Protein AF-A0A8B6HIN3-F1 (afdb_monomer_lite)

Radius of gyration: 20.58 Å; chains: 1; bounding box: 47×38×58 Å

Secondary structure (DSSP, 8-state):
----EEEEEEEEPPHHHHHT-----S----S------SS-EEEEPPGGGS-HHHHHHHHHHHS-SS----EEEE---SPP-S----HHHHHHHHHTTPPP------EEEEEE-TTHHHHHHH-

Foldseek 3Di:
DQDWDFDDDWDKDDPVVVVPDDLEPDDADDPDADDDQAQWDFDFDFLVNDDPVVQVVCCVPPVDNGDDRGTDGDRDNDDDDPRDDDSVSVSVCVSSPDDDPDDDIDIDTDIDSVCNVVVVVVD

Organism: Mytilus galloprovincialis (NCBI:txid29158)

Sequence (123 aa):
MSQCLPYGHFNWLTEEEKIKLDITKVKADSSDGYISPLAPERKHIQVEHVSPYSKELLHNLTGKQCLTKIEKLFPNLYDKEKYIVHYRNLQLYVELGMKIKKIHRVIKFKQSPWLKKHIDFNT

pLDDT: mean 77.03, std 15.26, range [33.56, 92.19]

Structure (mmCIF, N/CA/C/O backbone):
data_AF-A0A8B6HIN3-F1
#
_entry.id   AF-A0A8B6HIN3-F1
#
loop_
_atom_site.group_PDB
_atom_site.id
_atom_site.type_symbol
_atom_site.label_atom_id
_atom_site.label_alt_id
_atom_site.label_comp_id
_atom_sit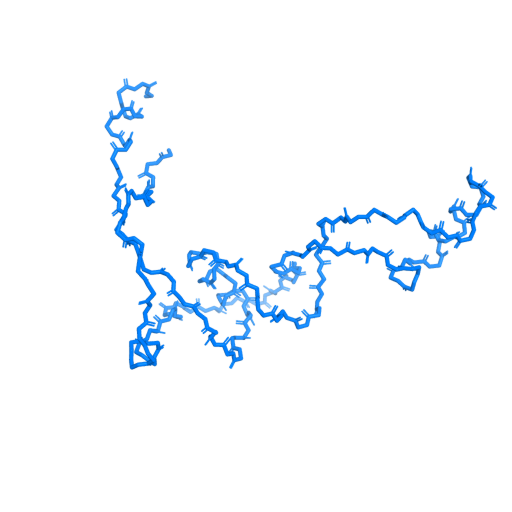e.label_asym_id
_atom_site.label_entity_id
_atom_site.label_seq_id
_atom_site.pdbx_PDB_ins_code
_atom_site.Cartn_x
_atom_site.Cartn_y
_atom_site.Cartn_z
_atom_site.occupancy
_atom_site.B_iso_or_equiv
_atom_site.auth_seq_id
_atom_site.auth_comp_id
_atom_site.auth_asym_id
_atom_site.auth_atom_id
_atom_site.pdbx_PDB_model_num
ATOM 1 N N . MET A 1 1 ? 21.654 -7.927 -2.084 1.00 52.84 1 MET A N 1
ATOM 2 C CA . MET A 1 1 ? 20.683 -6.826 -2.297 1.00 52.84 1 MET A CA 1
ATOM 3 C C . MET A 1 1 ? 20.876 -6.219 -3.689 1.00 52.84 1 MET A C 1
ATOM 5 O O . MET A 1 1 ? 21.335 -5.100 -3.817 1.00 52.84 1 MET A O 1
ATOM 9 N N . SER A 1 2 ? 20.530 -6.941 -4.754 1.00 59.38 2 SER A N 1
ATOM 10 C CA . SER A 1 2 ? 20.944 -6.594 -6.132 1.00 59.38 2 SER A CA 1
ATOM 11 C C . SER A 1 2 ? 19.759 -6.193 -7.023 1.00 59.38 2 SER A C 1
ATOM 13 O O . SER A 1 2 ? 19.775 -6.399 -8.235 1.00 59.38 2 SER A O 1
ATOM 15 N N . GLN A 1 3 ? 18.681 -5.699 -6.410 1.00 64.06 3 GLN A N 1
ATOM 16 C CA . GLN A 1 3 ? 17.413 -5.457 -7.096 1.00 64.06 3 GLN A CA 1
ATOM 17 C C . GLN A 1 3 ? 17.437 -4.163 -7.924 1.00 64.06 3 GLN A C 1
ATOM 19 O O . GLN A 1 3 ? 18.132 -3.207 -7.586 1.00 64.06 3 GLN A O 1
ATOM 24 N N . CYS A 1 4 ? 16.639 -4.115 -8.998 1.00 59.88 4 CYS A N 1
ATOM 25 C CA . CYS A 1 4 ? 16.496 -2.913 -9.821 1.00 59.88 4 CYS A CA 1
ATOM 26 C C . CYS A 1 4 ? 15.833 -1.784 -9.028 1.00 59.88 4 CYS A C 1
ATOM 28 O O . CYS A 1 4 ? 14.752 -1.997 -8.467 1.00 59.88 4 CYS A O 1
ATOM 30 N N . LEU A 1 5 ? 16.451 -0.602 -9.055 1.00 63.78 5 LEU A N 1
ATOM 31 C CA . LEU A 1 5 ? 15.957 0.619 -8.423 1.00 63.78 5 LEU A CA 1
ATOM 32 C C . LEU A 1 5 ? 15.532 1.639 -9.491 1.00 63.78 5 LEU A C 1
ATOM 34 O O . LEU A 1 5 ? 16.161 1.694 -10.555 1.00 63.78 5 LEU A O 1
ATOM 38 N N . PRO A 1 6 ? 14.482 2.441 -9.237 1.00 58.81 6 PRO A N 1
ATOM 39 C CA . PRO A 1 6 ? 14.102 3.544 -10.114 1.00 58.81 6 PRO A CA 1
ATOM 40 C C . PRO A 1 6 ? 15.224 4.585 -10.179 1.00 58.81 6 PRO A C 1
ATOM 42 O O . PRO A 1 6 ? 15.798 4.929 -9.149 1.00 58.81 6 PRO A O 1
ATOM 45 N N . TYR A 1 7 ? 15.523 5.102 -11.372 1.00 62.25 7 TYR A N 1
ATOM 46 C CA . TYR A 1 7 ? 16.568 6.125 -11.545 1.00 62.25 7 TYR A CA 1
ATOM 47 C C . TYR A 1 7 ? 16.122 7.355 -12.354 1.00 62.25 7 TYR A C 1
ATOM 49 O O . TYR A 1 7 ? 16.874 8.319 -12.449 1.00 62.25 7 TYR A O 1
ATOM 57 N N . GLY A 1 8 ? 14.909 7.364 -12.924 1.00 67.50 8 GLY A N 1
ATOM 58 C CA . GLY A 1 8 ? 14.377 8.543 -13.617 1.00 67.50 8 GLY A CA 1
ATOM 59 C C . GLY A 1 8 ? 13.231 8.267 -14.594 1.00 67.50 8 GLY A C 1
ATOM 60 O O . GLY A 1 8 ? 12.736 7.141 -14.708 1.00 67.50 8 GLY A O 1
ATOM 61 N N . HIS A 1 9 ? 12.849 9.320 -15.329 1.00 63.09 9 HIS A N 1
ATOM 62 C CA . HIS A 1 9 ? 11.758 9.349 -16.318 1.00 63.09 9 HIS A CA 1
ATOM 63 C C . HIS A 1 9 ? 10.367 9.048 -15.737 1.00 63.09 9 HIS A C 1
ATOM 65 O O . HIS A 1 9 ? 9.650 8.190 -16.251 1.00 63.09 9 HIS A O 1
ATOM 71 N N . PHE A 1 10 ? 10.002 9.749 -14.661 1.00 61.31 10 PHE A N 1
ATOM 72 C CA . PHE A 1 10 ? 8.693 9.638 -14.017 1.00 61.31 10 PHE A CA 1
ATOM 73 C C . PHE A 1 10 ? 7.615 10.350 -14.842 1.00 61.31 10 PHE A C 1
ATOM 75 O O . PHE A 1 10 ? 7.583 11.576 -14.867 1.00 61.31 10 PHE A O 1
ATOM 82 N N . ASN A 1 11 ? 6.725 9.591 -15.486 1.00 60.78 11 ASN A N 1
ATOM 83 C CA . ASN A 1 11 ? 5.607 10.132 -16.268 1.00 60.78 11 ASN A CA 1
ATOM 84 C C . ASN A 1 11 ? 4.278 9.497 -15.842 1.00 60.78 11 ASN A C 1
ATOM 86 O O . ASN A 1 11 ? 4.233 8.312 -15.499 1.00 60.78 11 ASN A O 1
ATOM 90 N N . TRP A 1 12 ? 3.194 10.273 -15.889 1.00 61.59 12 TRP A N 1
ATOM 91 C CA . TRP A 1 12 ? 1.838 9.752 -15.700 1.00 61.59 12 TRP A CA 1
AT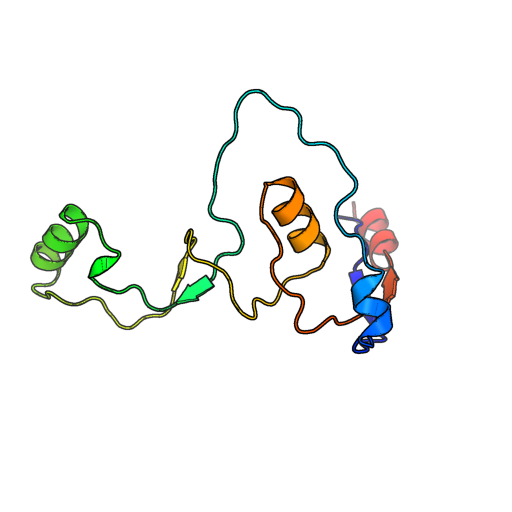OM 92 C C . TRP A 1 12 ? 1.400 8.942 -16.928 1.00 61.59 12 TRP A C 1
ATOM 94 O O . TRP A 1 12 ? 1.608 9.391 -18.053 1.00 61.59 12 TRP A O 1
ATOM 104 N N . LEU A 1 13 ? 0.796 7.767 -16.719 1.00 63.78 13 LEU A N 1
ATOM 105 C CA . LEU A 1 13 ? 0.184 6.983 -17.806 1.00 63.78 13 LEU A CA 1
ATOM 106 C C . LEU A 1 13 ? -1.134 7.609 -18.281 1.00 63.78 13 LEU A C 1
ATOM 108 O O . LEU A 1 13 ? -1.898 8.138 -17.465 1.00 63.78 13 LEU A O 1
ATOM 112 N N . THR A 1 14 ? -1.425 7.481 -19.577 1.00 79.25 14 THR A N 1
ATOM 113 C CA . THR A 1 14 ? -2.715 7.879 -20.168 1.00 79.25 14 THR A CA 1
ATOM 114 C C . THR A 1 14 ? -3.812 6.851 -19.861 1.00 79.25 14 THR A C 1
ATOM 116 O O . THR A 1 14 ? -3.529 5.716 -19.470 1.00 79.25 14 THR A O 1
ATOM 119 N N . GLU A 1 15 ? -5.089 7.225 -20.007 1.00 69.50 15 GLU A N 1
ATOM 120 C CA . GLU A 1 15 ? -6.218 6.330 -19.682 1.00 69.50 15 GLU A CA 1
ATOM 121 C C . GLU A 1 15 ? -6.225 5.037 -20.521 1.00 69.50 15 GLU A C 1
ATOM 123 O O . GLU A 1 15 ? -6.582 3.976 -20.012 1.00 69.50 15 GLU A O 1
ATOM 128 N N . GLU A 1 16 ? -5.756 5.090 -21.770 1.00 69.38 16 GLU A N 1
ATOM 129 C CA . GLU A 1 16 ? -5.660 3.928 -22.668 1.00 69.38 16 GLU A CA 1
ATOM 130 C C . GLU A 1 16 ? -4.589 2.920 -22.220 1.00 69.38 16 GLU A C 1
ATOM 132 O O . GLU A 1 16 ? -4.753 1.706 -22.364 1.00 69.38 16 GLU A O 1
ATOM 137 N N . GLU A 1 17 ? -3.496 3.409 -21.627 1.00 61.28 17 GLU A N 1
ATOM 138 C CA . GLU A 1 17 ? -2.410 2.579 -21.100 1.00 61.28 17 GLU A CA 1
ATOM 139 C C . GLU A 1 17 ? -2.781 1.922 -19.763 1.00 61.28 17 GLU A C 1
ATOM 141 O O . GLU A 1 17 ? -2.304 0.825 -19.465 1.00 61.28 17 GLU A O 1
ATOM 146 N N . LYS A 1 18 ? -3.670 2.542 -18.972 1.00 57.50 18 LYS A N 1
ATOM 147 C CA . LYS A 1 18 ? -4.165 1.975 -17.703 1.00 57.50 18 LYS A CA 1
ATOM 148 C C . LYS A 1 18 ? -4.965 0.688 -17.905 1.00 57.50 18 LYS A C 1
ATOM 150 O O . LYS A 1 18 ? -4.882 -0.204 -17.067 1.00 57.50 18 LYS A O 1
ATOM 155 N N . ILE A 1 19 ? -5.717 0.585 -19.003 1.00 60.12 19 ILE A N 1
ATOM 156 C CA . ILE A 1 19 ? -6.597 -0.561 -19.296 1.00 60.12 19 ILE A CA 1
ATOM 157 C C . ILE A 1 19 ? -5.790 -1.811 -19.689 1.00 60.12 19 ILE A C 1
ATOM 159 O O . ILE A 1 19 ? -6.227 -2.931 -19.440 1.00 60.12 19 ILE A O 1
ATOM 163 N N . LYS A 1 20 ? -4.593 -1.642 -20.268 1.00 59.97 20 LYS A N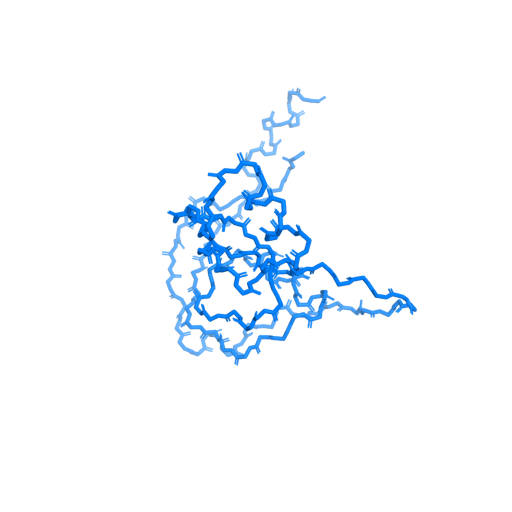 1
ATOM 164 C CA . LYS A 1 20 ? -3.746 -2.748 -20.759 1.00 59.97 20 LYS A CA 1
ATOM 165 C C . LYS A 1 20 ? -2.781 -3.326 -19.712 1.00 59.97 20 LYS A C 1
ATOM 167 O O . LYS A 1 20 ? -2.032 -4.249 -20.030 1.00 59.97 20 LYS A O 1
ATOM 172 N N . LEU A 1 21 ? -2.752 -2.789 -18.491 1.00 55.03 21 LEU A N 1
ATOM 173 C CA . LEU A 1 21 ? -1.792 -3.192 -17.463 1.00 55.03 21 LEU A CA 1
ATOM 174 C C . LEU A 1 21 ? -2.334 -4.364 -16.629 1.00 55.03 21 LEU A C 1
ATOM 176 O O . LEU A 1 21 ? -3.081 -4.167 -15.675 1.00 55.03 21 LEU A O 1
ATOM 180 N N . ASP A 1 22 ? -1.922 -5.583 -16.973 1.00 57.09 22 ASP A N 1
ATOM 181 C CA . ASP A 1 22 ? -2.263 -6.794 -16.221 1.00 57.09 22 ASP A CA 1
ATOM 182 C C . ASP A 1 22 ? -1.161 -7.123 -15.200 1.00 57.09 22 ASP A C 1
ATOM 184 O O . ASP A 1 22 ? -0.047 -7.515 -15.549 1.00 57.09 22 ASP A O 1
ATOM 188 N N . ILE A 1 23 ? -1.458 -6.896 -13.921 1.00 56.53 23 ILE A N 1
ATOM 189 C CA . ILE A 1 23 ? -0.501 -6.967 -12.803 1.00 56.53 23 ILE A CA 1
ATOM 190 C C . ILE A 1 23 ? -0.413 -8.399 -12.221 1.00 56.53 23 ILE A C 1
ATOM 192 O O . ILE A 1 23 ? 0.437 -8.664 -11.377 1.00 56.53 23 ILE A O 1
ATOM 196 N N . THR A 1 24 ? -1.249 -9.344 -12.675 1.00 51.62 24 THR A N 1
ATOM 197 C CA . THR A 1 24 ? -1.756 -10.432 -11.808 1.00 51.62 24 THR A CA 1
ATOM 198 C C . THR A 1 24 ? -1.436 -11.878 -12.218 1.00 51.62 24 THR A C 1
ATOM 200 O O . THR A 1 24 ? -2.078 -12.811 -11.747 1.00 51.62 24 THR A O 1
ATOM 203 N N . LYS A 1 25 ? -0.446 -12.134 -13.077 1.00 52.75 25 LYS A N 1
ATOM 204 C CA . LYS A 1 25 ? -0.244 -13.488 -13.634 1.00 52.75 25 LYS A CA 1
ATOM 205 C C . LYS A 1 25 ? 0.684 -14.408 -12.817 1.00 52.75 25 LYS A C 1
ATOM 207 O O . LYS A 1 25 ? 1.752 -14.730 -13.325 1.00 52.75 25 LYS A O 1
ATOM 212 N N . VAL A 1 26 ? 0.267 -14.891 -11.632 1.00 47.47 26 VAL A N 1
ATOM 213 C CA . VAL A 1 26 ? 0.792 -16.117 -10.954 1.00 47.47 26 VAL A CA 1
ATOM 214 C C . VAL A 1 26 ? -0.304 -16.765 -10.064 1.00 47.47 26 VAL A C 1
ATOM 216 O O . VAL A 1 26 ? -1.139 -16.054 -9.516 1.00 47.47 26 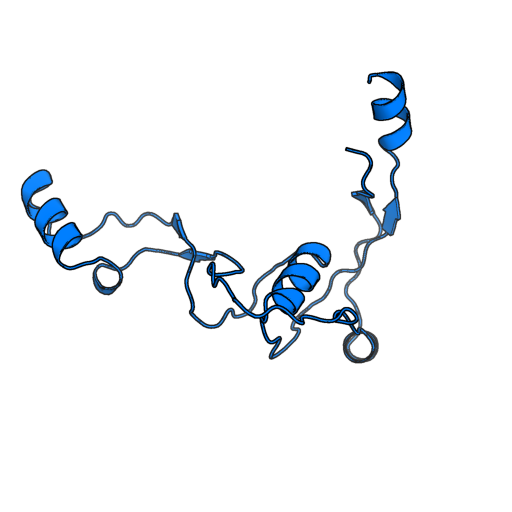VAL A O 1
ATOM 219 N N . LYS A 1 27 ? -0.339 -18.111 -9.959 1.00 50.59 27 LYS A N 1
ATOM 220 C CA . LYS A 1 27 ? -1.376 -18.927 -9.271 1.00 50.59 27 LYS A CA 1
ATOM 221 C C . LYS A 1 27 ? -1.181 -19.075 -7.749 1.00 50.59 27 LYS A C 1
ATOM 223 O O . LYS A 1 27 ? -0.050 -19.098 -7.276 1.00 50.59 27 LYS A O 1
ATOM 228 N N . ALA A 1 28 ? -2.297 -19.261 -7.032 1.00 51.50 28 ALA A N 1
ATOM 229 C CA . ALA A 1 28 ? -2.461 -19.101 -5.582 1.00 51.50 28 ALA A CA 1
ATOM 230 C C . ALA A 1 28 ? -3.086 -20.339 -4.889 1.00 51.50 28 ALA A C 1
ATOM 232 O O . ALA A 1 28 ? -4.069 -20.216 -4.160 1.00 51.50 28 ALA A O 1
ATOM 233 N N . ASP A 1 29 ? -2.546 -21.538 -5.118 1.00 44.56 29 ASP A N 1
ATOM 234 C CA . ASP A 1 29 ? -3.196 -22.782 -4.675 1.00 44.56 29 ASP A CA 1
ATOM 235 C C . ASP A 1 29 ? -2.493 -23.360 -3.420 1.00 44.56 29 ASP A C 1
ATOM 237 O O . ASP A 1 29 ? -1.541 -24.130 -3.527 1.00 44.56 29 ASP A O 1
ATOM 241 N N . SER A 1 30 ? -2.951 -22.966 -2.221 1.00 44.38 30 SER A N 1
ATOM 242 C CA . SER A 1 30 ? -2.536 -23.493 -0.899 1.00 44.38 30 SER A CA 1
ATOM 243 C C . SER A 1 30 ? -3.764 -23.729 -0.008 1.00 44.38 30 SER A C 1
ATOM 245 O O . SER A 1 30 ? -4.727 -22.967 -0.082 1.00 44.38 30 SER A O 1
ATOM 247 N N . SER A 1 31 ? -3.741 -24.775 0.828 1.00 42.12 31 SER A N 1
ATOM 248 C CA . SER A 1 31 ? -4.883 -25.214 1.650 1.00 42.12 31 SER A CA 1
ATOM 249 C C . SER A 1 31 ? -5.189 -24.325 2.857 1.00 42.12 31 SER A C 1
ATOM 251 O O . SER A 1 31 ? -6.326 -24.329 3.313 1.00 42.12 31 SER A O 1
ATOM 253 N N . ASP A 1 32 ? -4.224 -23.538 3.336 1.00 33.56 32 ASP A N 1
ATOM 254 C CA . ASP A 1 32 ? -4.410 -22.614 4.458 1.00 33.56 32 ASP A CA 1
ATOM 255 C C . ASP A 1 32 ? -3.991 -21.189 4.072 1.00 33.56 32 ASP A C 1
ATOM 257 O O . ASP A 1 32 ? -2.942 -20.973 3.454 1.00 33.56 32 ASP A O 1
ATOM 261 N N . GLY A 1 33 ? -4.828 -20.211 4.436 1.00 38.62 33 GLY A N 1
ATOM 262 C CA . GLY A 1 33 ? -4.638 -18.790 4.150 1.00 38.62 33 GLY A CA 1
ATOM 263 C C . GLY A 1 33 ? -4.518 -17.964 5.430 1.00 38.62 33 GLY A C 1
ATOM 264 O O . GLY A 1 33 ? -5.384 -18.019 6.300 1.00 38.62 33 GLY A O 1
ATOM 265 N N . TYR A 1 34 ? -3.464 -17.156 5.530 1.00 39.62 34 TYR A N 1
ATOM 266 C CA . TYR A 1 34 ? -3.254 -16.221 6.636 1.00 39.62 34 TYR A CA 1
ATOM 267 C C . TYR A 1 34 ? -3.536 -14.789 6.169 1.00 39.62 34 TYR A C 1
ATOM 269 O O . TYR A 1 34 ? -2.911 -14.304 5.227 1.00 39.62 34 TYR A O 1
ATOM 277 N N . ILE A 1 35 ? -4.461 -14.092 6.837 1.00 42.28 35 ILE A N 1
ATOM 278 C CA . ILE A 1 35 ? -4.798 -12.693 6.536 1.00 42.28 35 ILE A CA 1
ATOM 279 C C . ILE A 1 35 ? -4.024 -11.785 7.493 1.00 42.28 35 ILE A C 1
ATOM 281 O O . ILE A 1 35 ? -4.397 -11.607 8.650 1.00 42.28 35 ILE A O 1
ATOM 285 N N . SER A 1 36 ? -2.954 -11.176 6.991 1.00 53.50 36 SER A N 1
ATOM 286 C CA . SER A 1 36 ? -2.404 -9.951 7.576 1.00 53.50 36 SER A CA 1
ATOM 287 C C . SER A 1 36 ? -3.016 -8.762 6.830 1.00 53.50 36 SER A C 1
ATOM 289 O O . SER A 1 36 ? -3.106 -8.835 5.601 1.00 53.50 36 SER A O 1
ATOM 291 N N . PRO A 1 37 ? -3.466 -7.676 7.490 1.00 63.12 37 PRO A N 1
ATOM 292 C CA . PRO A 1 37 ? -4.087 -6.572 6.770 1.00 63.12 37 PRO A CA 1
ATOM 293 C C . PRO A 1 37 ? -3.046 -5.883 5.881 1.00 63.12 37 PRO A C 1
ATOM 295 O O . PRO A 1 37 ? -2.158 -5.165 6.346 1.00 63.12 37 PRO A O 1
ATOM 298 N N . LEU A 1 38 ? -3.156 -6.147 4.583 1.00 77.88 38 LEU A N 1
ATOM 299 C CA . LEU A 1 38 ? -2.315 -5.587 3.534 1.00 77.88 38 LEU A CA 1
ATOM 300 C C . LEU A 1 38 ? -2.557 -4.077 3.416 1.00 77.88 38 LEU A C 1
ATOM 302 O O . LEU A 1 38 ? -3.645 -3.588 3.724 1.00 77.88 38 LEU A O 1
ATOM 306 N N . ALA A 1 39 ? -1.554 -3.345 2.924 1.00 85.69 39 ALA A N 1
ATOM 307 C CA . ALA A 1 39 ? -1.613 -1.890 2.758 1.00 85.69 39 ALA A CA 1
ATOM 308 C C . ALA A 1 39 ? -1.971 -1.144 4.071 1.00 85.69 39 ALA A C 1
ATOM 310 O O . ALA A 1 39 ? -3.075 -0.598 4.208 1.00 85.69 39 ALA A O 1
ATOM 311 N N . PRO A 1 40 ? -1.056 -1.104 5.062 1.00 88.44 40 PRO A N 1
ATOM 312 C CA . PRO A 1 40 ? -1.277 -0.343 6.286 1.00 88.44 40 PRO A CA 1
ATOM 313 C C . PRO A 1 40 ? -1.432 1.148 5.972 1.00 88.44 40 PRO A C 1
ATOM 315 O O . PRO A 1 40 ? -0.794 1.684 5.060 1.00 88.44 40 PRO A O 1
ATOM 318 N N . GLU A 1 41 ? -2.283 1.820 6.744 1.00 89.00 41 GLU A N 1
ATOM 319 C CA . GLU A 1 41 ? -2.609 3.231 6.553 1.00 89.00 41 GLU A CA 1
ATOM 320 C C . GLU A 1 41 ? -2.216 4.042 7.779 1.00 89.00 41 GLU A C 1
ATOM 322 O O . GLU A 1 41 ? -2.321 3.587 8.920 1.00 89.00 41 GLU A O 1
ATOM 327 N N . ARG A 1 42 ? -1.781 5.274 7.531 1.00 88.44 42 ARG A N 1
ATOM 328 C CA . ARG A 1 42 ? -1.551 6.256 8.581 1.00 88.44 42 ARG A CA 1
ATOM 329 C C . ARG A 1 42 ? -2.879 6.939 8.897 1.00 88.44 42 ARG A C 1
ATOM 331 O O . ARG A 1 42 ? -3.372 7.715 8.085 1.00 88.44 42 ARG A O 1
ATOM 338 N N . LYS A 1 43 ? -3.470 6.610 10.046 1.00 86.62 43 LYS A N 1
ATOM 339 C CA . LYS A 1 43 ? -4.770 7.134 10.498 1.00 86.62 43 LYS A CA 1
ATOM 340 C C . LYS A 1 43 ? -4.750 7.402 12.005 1.00 86.62 43 LYS A C 1
ATOM 342 O O . LYS A 1 43 ? -3.919 6.866 12.741 1.00 86.62 43 LYS A O 1
ATOM 347 N N . HIS A 1 44 ? -5.684 8.226 12.475 1.00 87.06 44 HIS A N 1
ATOM 348 C CA . HIS A 1 44 ? -5.961 8.352 13.903 1.00 87.06 44 HIS A CA 1
ATOM 349 C C . HIS A 1 44 ? -6.710 7.118 14.405 1.00 87.06 44 HIS A C 1
ATOM 351 O O . HIS A 1 44 ? -7.694 6.682 13.805 1.00 87.06 44 HIS A O 1
ATOM 357 N N . ILE A 1 45 ? -6.249 6.565 15.523 1.00 83.12 45 ILE A N 1
ATOM 358 C CA . ILE A 1 45 ? -6.971 5.501 16.215 1.00 83.12 45 ILE A CA 1
ATOM 359 C C . ILE A 1 45 ? -8.121 6.165 16.965 1.00 83.12 45 ILE A C 1
ATOM 361 O O . ILE A 1 45 ? -7.890 7.007 17.832 1.00 83.12 45 ILE A O 1
ATOM 365 N N . GLN A 1 46 ? -9.350 5.812 16.604 1.00 82.25 46 GLN A N 1
ATOM 366 C CA . GLN A 1 46 ? -10.523 6.237 17.348 1.00 82.25 46 GLN A CA 1
ATOM 367 C C . GLN A 1 46 ? -10.768 5.281 18.522 1.00 82.25 46 GLN A C 1
ATOM 369 O O . GLN A 1 46 ? -10.292 4.142 18.515 1.00 82.25 46 GLN A O 1
ATOM 374 N N . VAL A 1 47 ? -11.477 5.742 19.553 1.00 80.19 47 VAL A N 1
ATOM 375 C CA . VAL A 1 47 ? -11.708 4.952 20.776 1.00 80.19 47 VAL A CA 1
ATOM 376 C C . VAL A 1 47 ? -12.495 3.680 20.450 1.00 80.19 47 VAL A C 1
ATOM 378 O O . VAL A 1 47 ? -12.320 2.650 21.088 1.00 80.19 47 VAL A O 1
ATOM 381 N N . GLU A 1 48 ? -13.315 3.706 19.411 1.00 82.12 48 GLU A N 1
ATOM 382 C CA . GLU A 1 48 ? -14.127 2.599 18.916 1.00 82.12 48 GLU A CA 1
ATOM 383 C C . GLU A 1 48 ? -13.266 1.449 18.376 1.00 82.12 48 GLU A C 1
ATOM 385 O O . GLU A 1 48 ? -13.660 0.294 18.491 1.00 82.12 48 GLU A O 1
ATOM 390 N N . HIS A 1 49 ? -12.066 1.742 17.860 1.00 79.31 49 HIS A N 1
ATOM 391 C CA . HIS A 1 49 ? -11.133 0.737 17.334 1.00 79.31 49 HIS A CA 1
ATOM 392 C C . HIS A 1 49 ? -10.385 -0.041 18.425 1.00 79.31 49 HIS A C 1
ATOM 394 O O . HIS A 1 49 ? -9.671 -0.997 18.127 1.00 79.31 49 HIS A O 1
ATOM 400 N N . VAL A 1 50 ? -10.485 0.395 19.680 1.00 82.25 50 VAL A N 1
ATOM 401 C CA . VAL A 1 50 ? -9.747 -0.181 20.805 1.00 82.25 50 VAL A CA 1
ATOM 402 C C . VAL A 1 50 ? -10.605 -1.235 21.496 1.00 82.25 50 VAL A C 1
ATOM 404 O O . VAL A 1 50 ? -11.808 -1.046 21.681 1.00 82.25 50 VAL A O 1
ATOM 407 N N . SER A 1 51 ? -9.990 -2.347 21.901 1.00 86.19 51 SER A N 1
ATOM 408 C CA . SER A 1 51 ? -10.690 -3.405 22.634 1.00 86.19 51 SER A CA 1
ATOM 409 C C . SER A 1 51 ? -11.236 -2.883 23.974 1.00 86.19 51 SER A C 1
ATOM 411 O O . SER A 1 51 ? -10.646 -1.969 24.560 1.00 86.19 51 SER A O 1
ATOM 413 N N . PRO A 1 52 ? -12.329 -3.461 24.508 1.00 89.25 52 PRO A N 1
ATOM 414 C CA . PRO A 1 52 ? -12.856 -3.077 25.819 1.00 89.25 52 PRO A CA 1
ATOM 415 C C . PRO A 1 52 ? -11.787 -3.108 26.922 1.00 89.25 52 PRO A C 1
ATOM 417 O O . PRO A 1 52 ? -11.646 -2.140 27.664 1.00 89.25 52 PRO A O 1
ATOM 420 N N . TYR A 1 53 ? -10.956 -4.156 26.938 1.00 89.88 53 TYR A N 1
ATOM 421 C CA . TYR A 1 53 ? -9.842 -4.303 27.879 1.00 89.88 53 TYR A CA 1
ATOM 422 C C . TYR A 1 53 ? -8.843 -3.142 27.801 1.00 89.88 53 TYR A C 1
ATOM 424 O O . TYR A 1 53 ? -8.455 -2.560 28.810 1.00 89.88 53 TYR A O 1
ATOM 432 N N . SER A 1 54 ? -8.438 -2.753 26.591 1.00 85.31 54 SER A N 1
ATOM 433 C CA . SER A 1 54 ? -7.492 -1.654 26.414 1.00 85.31 54 SER A CA 1
ATOM 434 C C . SER A 1 54 ? -8.087 -0.292 26.798 1.00 85.31 54 SER A C 1
ATOM 436 O O . SER A 1 54 ? -7.336 0.586 27.222 1.00 85.31 54 SER A O 1
ATOM 438 N N . LYS A 1 55 ? -9.413 -0.106 26.700 1.00 86.88 55 LYS A N 1
ATOM 439 C CA . LYS A 1 55 ? -10.093 1.101 27.210 1.00 86.88 55 LYS A CA 1
ATOM 440 C C . LYS A 1 55 ? -10.062 1.160 28.734 1.00 86.88 55 LYS A C 1
ATOM 442 O O . LYS A 1 55 ? -9.772 2.214 29.291 1.00 86.88 55 LYS A O 1
ATOM 447 N N . GLU A 1 56 ? -10.335 0.038 29.392 1.00 89.12 56 GLU A N 1
ATOM 448 C CA . GLU A 1 56 ? -10.275 -0.072 30.850 1.00 89.12 56 GLU A CA 1
ATOM 449 C C . GLU A 1 56 ? -8.849 0.174 31.362 1.00 89.12 56 GLU A C 1
ATOM 451 O O . GLU A 1 56 ? -8.634 0.972 32.271 1.00 89.12 56 GLU A O 1
ATOM 456 N N . LEU A 1 57 ? -7.850 -0.411 30.695 1.00 88.31 57 LEU A N 1
ATOM 457 C CA . LEU A 1 57 ? -6.442 -0.178 31.003 1.00 88.31 57 LEU A CA 1
ATOM 458 C C . LEU A 1 57 ? -6.048 1.299 30.838 1.00 88.31 57 LEU A C 1
ATOM 460 O O . LEU A 1 57 ? -5.352 1.849 31.689 1.00 88.31 57 LEU A O 1
ATOM 464 N N . LEU A 1 58 ? -6.503 1.961 29.768 1.00 86.56 58 LEU A N 1
ATOM 465 C CA . LEU A 1 58 ? -6.261 3.391 29.555 1.00 86.56 58 LEU A CA 1
ATOM 466 C C . LEU A 1 58 ? -6.836 4.229 30.705 1.00 86.56 58 LEU A C 1
ATOM 468 O O . LEU A 1 58 ? -6.134 5.094 31.238 1.00 86.56 58 LEU A O 1
ATOM 472 N N . HIS A 1 59 ? -8.078 3.945 31.104 1.00 86.56 59 HIS A N 1
ATOM 473 C CA . HIS A 1 59 ? -8.735 4.612 32.224 1.00 86.56 59 HIS A CA 1
ATOM 474 C C . HIS A 1 59 ? -7.942 4.421 33.524 1.00 86.56 59 HIS A C 1
ATOM 476 O O . HIS A 1 59 ? -7.636 5.401 34.200 1.00 86.56 59 HIS A O 1
ATOM 482 N N . ASN A 1 60 ? -7.515 3.193 33.824 1.00 88.69 60 ASN A N 1
ATOM 483 C CA . ASN A 1 60 ? -6.784 2.877 35.052 1.00 88.69 60 ASN A CA 1
ATOM 484 C C . ASN A 1 60 ? -5.389 3.520 35.107 1.00 88.69 60 ASN A C 1
ATOM 486 O O . ASN A 1 60 ? -4.944 3.925 36.177 1.00 88.69 60 ASN A O 1
ATOM 490 N N . LEU A 1 61 ? -4.699 3.637 33.967 1.00 87.19 61 LEU A N 1
ATOM 491 C CA . LEU A 1 61 ? -3.336 4.178 33.913 1.00 87.19 61 LEU A CA 1
ATOM 492 C C . LEU A 1 61 ? -3.275 5.703 33.819 1.00 87.19 61 LEU A C 1
ATOM 494 O O . LEU A 1 61 ? -2.327 6.311 34.307 1.00 87.19 61 LEU A O 1
ATOM 498 N N . THR A 1 62 ? -4.235 6.330 33.136 1.00 82.25 62 THR A N 1
ATOM 499 C CA . THR A 1 62 ? -4.167 7.770 32.831 1.00 82.25 62 THR A CA 1
ATOM 500 C C . THR A 1 62 ? -5.332 8.586 33.373 1.00 82.25 62 THR A C 1
ATOM 502 O O . THR A 1 62 ? -5.284 9.812 33.282 1.00 82.25 62 THR A O 1
ATOM 505 N N . GLY A 1 63 ? -6.383 7.948 33.899 1.00 78.81 63 GLY A N 1
ATOM 506 C CA . GLY A 1 63 ? -7.622 8.620 34.307 1.00 78.81 63 GLY A CA 1
ATOM 507 C C . GLY A 1 63 ? -8.376 9.272 33.143 1.00 78.81 63 GLY A C 1
ATOM 508 O O . GLY A 1 63 ? -9.272 10.083 33.361 1.00 78.81 63 GLY A O 1
ATOM 509 N N . LYS A 1 64 ? -7.995 8.975 31.891 1.00 74.06 64 LYS A N 1
ATOM 510 C CA . LYS A 1 64 ? -8.565 9.570 30.677 1.00 74.06 64 LYS A CA 1
ATOM 511 C C . LYS A 1 64 ? -9.402 8.545 29.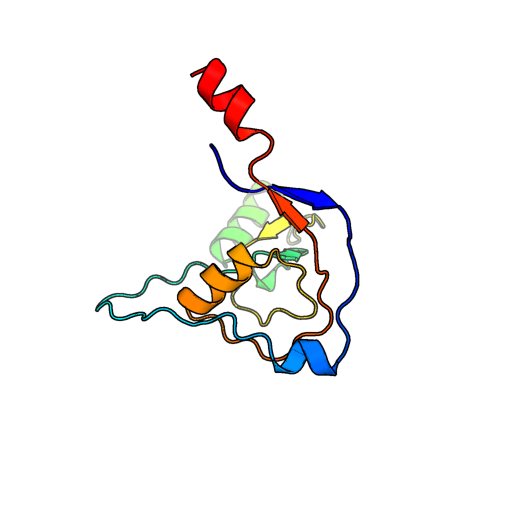927 1.00 74.06 64 LYS A C 1
ATOM 513 O O . LYS A 1 64 ? -8.977 7.415 29.717 1.00 74.06 64 LYS A O 1
ATOM 518 N N . GLN A 1 65 ? -10.562 8.985 29.443 1.00 68.19 65 GLN A N 1
ATOM 519 C CA . GLN A 1 65 ? -11.429 8.188 28.567 1.00 68.19 65 GLN A CA 1
ATOM 520 C C . GLN A 1 65 ? -11.041 8.292 27.080 1.00 68.19 65 GLN A C 1
ATOM 522 O O . GLN A 1 65 ? -11.591 7.580 26.242 1.00 68.19 65 GLN A O 1
ATOM 527 N N . CYS A 1 66 ? -10.143 9.218 26.727 1.00 66.38 66 CYS A N 1
ATOM 528 C CA . CYS A 1 66 ? -9.825 9.559 25.345 1.00 66.38 66 CYS A CA 1
ATOM 529 C C . CYS A 1 66 ? -8.387 9.190 24.969 1.00 66.38 66 CYS A C 1
ATOM 531 O O . CYS A 1 66 ? -7.444 9.366 25.742 1.00 66.38 66 CYS A O 1
ATOM 533 N N . LEU A 1 67 ? -8.225 8.703 23.738 1.00 72.69 67 LEU A N 1
ATOM 534 C CA . LEU A 1 67 ? -6.913 8.461 23.149 1.00 72.69 67 LEU A CA 1
ATOM 535 C C . LEU A 1 67 ? -6.240 9.784 22.783 1.00 72.69 67 LEU A C 1
ATOM 537 O O . LEU A 1 67 ? -6.885 10.743 22.350 1.00 72.69 67 LEU A O 1
ATOM 541 N N . THR A 1 68 ? -4.915 9.816 22.891 1.00 71.69 68 THR A N 1
ATOM 542 C CA . THR A 1 68 ? -4.109 10.898 22.328 1.00 71.69 68 THR A CA 1
ATOM 543 C C . THR A 1 68 ? -4.308 10.959 20.814 1.00 71.69 68 THR A C 1
ATOM 545 O O . THR A 1 68 ? -4.226 9.942 20.123 1.00 71.69 68 THR A O 1
ATOM 548 N N . LYS A 1 69 ? -4.547 12.169 20.289 1.00 75.56 69 LYS A N 1
ATOM 549 C CA . LYS A 1 69 ? -4.708 12.442 18.850 1.00 75.56 69 LYS A CA 1
ATOM 550 C C . LYS A 1 69 ? -3.366 12.327 18.124 1.00 75.56 69 LYS A C 1
ATOM 552 O O . LYS A 1 69 ? -2.793 13.315 17.684 1.00 75.56 69 LYS A O 1
ATOM 557 N N . ILE A 1 70 ? -2.847 11.111 18.030 1.00 83.81 70 ILE A N 1
ATOM 558 C CA . ILE A 1 70 ? -1.617 10.787 17.311 1.00 83.81 70 ILE A CA 1
ATOM 559 C C . ILE A 1 70 ? -1.999 9.904 16.132 1.00 83.81 70 ILE A C 1
ATOM 561 O O . ILE A 1 70 ? -2.789 8.967 16.265 1.00 83.81 70 ILE A O 1
ATOM 565 N N . GLU A 1 71 ? -1.470 10.230 14.961 1.00 87.81 71 GLU A N 1
ATOM 566 C CA . GLU A 1 71 ? -1.576 9.360 13.799 1.00 87.81 71 GLU A CA 1
ATOM 567 C C . GLU A 1 71 ? -0.577 8.221 13.939 1.00 87.81 71 GLU A C 1
ATOM 569 O O . GLU A 1 71 ? 0.606 8.444 14.203 1.00 87.81 71 GLU A O 1
ATOM 574 N N . LYS A 1 72 ? -1.043 6.993 13.735 1.00 87.12 72 LYS A N 1
ATOM 575 C CA . LYS A 1 72 ? -0.177 5.818 13.701 1.00 87.12 72 LYS A CA 1
ATOM 576 C C . LYS A 1 72 ? -0.367 5.096 12.382 1.00 87.12 72 LYS A C 1
ATOM 578 O O . LYS A 1 72 ? -1.455 5.104 11.809 1.00 87.12 72 LYS A O 1
ATOM 583 N N . LEU A 1 73 ? 0.706 4.478 11.901 1.00 88.56 73 LEU A N 1
ATOM 584 C CA . LEU A 1 73 ? 0.611 3.496 10.833 1.00 88.56 73 LEU A CA 1
ATOM 585 C C . LEU A 1 73 ? 0.046 2.221 11.453 1.00 88.56 73 LEU A C 1
ATOM 587 O O . LEU A 1 73 ? 0.705 1.627 12.306 1.00 88.56 73 LEU A O 1
ATOM 591 N N . PHE A 1 74 ? -1.167 1.824 11.074 1.00 85.69 74 PHE A N 1
ATOM 592 C CA . PHE A 1 74 ? -1.737 0.576 11.567 1.00 85.69 74 PHE A CA 1
ATOM 593 C C . PHE A 1 74 ? -2.427 -0.225 10.459 1.00 85.69 74 PHE A C 1
ATOM 595 O O . PHE A 1 74 ? -2.995 0.346 9.517 1.00 85.69 74 PHE A O 1
ATOM 602 N N . PRO A 1 75 ? -2.352 -1.562 10.546 1.00 85.50 75 PRO A N 1
ATOM 603 C CA . PRO A 1 75 ? -2.995 -2.444 9.593 1.00 85.50 75 PRO A CA 1
ATOM 604 C C . PRO A 1 75 ? -4.502 -2.480 9.890 1.00 85.50 75 PRO A C 1
ATOM 606 O O . PRO A 1 75 ? -4.925 -2.577 11.040 1.00 85.50 75 PRO A O 1
ATOM 609 N N . ASN A 1 76 ? -5.330 -2.351 8.856 1.00 85.44 76 ASN A N 1
ATOM 610 C CA . ASN A 1 76 ? -6.786 -2.407 8.982 1.00 85.44 76 ASN A CA 1
ATOM 611 C C . ASN A 1 76 ? -7.400 -3.064 7.742 1.00 85.44 76 ASN A C 1
ATOM 613 O O . ASN A 1 76 ? -6.814 -2.990 6.660 1.00 85.44 76 ASN A O 1
ATOM 617 N N . LEU A 1 77 ? -8.570 -3.679 7.914 1.00 85.62 77 LEU A N 1
ATOM 618 C CA . LEU A 1 77 ? -9.291 -4.416 6.869 1.00 85.62 77 LEU A CA 1
ATOM 619 C C . LEU A 1 77 ? -10.297 -3.548 6.094 1.00 85.62 77 LEU A C 1
ATOM 621 O O . LEU A 1 77 ? -11.091 -4.078 5.323 1.00 85.62 77 LEU A O 1
ATOM 625 N N . TYR A 1 78 ? -10.293 -2.230 6.305 1.00 88.44 78 TYR A N 1
ATOM 626 C CA . TYR A 1 78 ? -11.164 -1.330 5.556 1.00 88.44 78 TYR A CA 1
ATOM 627 C C . TYR A 1 78 ? -10.713 -1.216 4.098 1.00 88.44 78 TYR A C 1
ATOM 629 O O . TYR A 1 78 ? -9.530 -1.382 3.776 1.00 88.44 78 TYR A O 1
ATOM 637 N N . ASP A 1 79 ? -11.665 -0.867 3.234 1.00 90.81 79 ASP A N 1
ATOM 638 C CA . ASP A 1 79 ? -11.388 -0.530 1.843 1.00 90.81 79 ASP A CA 1
ATOM 639 C C . ASP A 1 79 ? -10.346 0.596 1.749 1.00 90.81 79 ASP A C 1
ATOM 641 O O . ASP A 1 79 ? -10.402 1.598 2.469 1.00 90.81 79 ASP A O 1
ATOM 645 N N . LYS A 1 80 ? -9.384 0.419 0.839 1.00 90.38 80 LYS A N 1
ATOM 646 C CA . LYS A 1 80 ? -8.314 1.389 0.588 1.00 90.38 80 LYS A CA 1
ATOM 647 C C . LYS A 1 80 ? -8.704 2.288 -0.574 1.00 90.38 80 LYS A C 1
ATOM 649 O O . LYS A 1 80 ? -8.817 1.834 -1.712 1.00 90.38 80 LYS A O 1
ATOM 654 N N . GLU A 1 81 ? -8.853 3.579 -0.302 1.00 91.94 81 GLU A N 1
ATOM 655 C CA . GLU A 1 81 ? -9.163 4.586 -1.316 1.00 91.94 81 GLU A CA 1
ATOM 656 C C . GLU A 1 81 ? -7.959 5.492 -1.569 1.00 91.94 81 GLU A C 1
ATOM 658 O O . GLU A 1 81 ? -7.306 5.950 -0.635 1.00 91.94 81 GLU A O 1
ATOM 663 N N . LYS A 1 82 ? -7.661 5.770 -2.848 1.00 91.31 82 LYS A N 1
ATOM 664 C CA . LYS A 1 82 ? -6.543 6.643 -3.270 1.00 91.31 82 LYS A CA 1
ATOM 665 C C . LYS A 1 82 ? -5.180 6.261 -2.652 1.00 91.31 82 LYS A C 1
ATOM 667 O O . LYS A 1 82 ? -4.309 7.117 -2.501 1.00 91.31 82 LYS A O 1
ATOM 672 N N . TYR A 1 83 ? -4.987 4.982 -2.325 1.00 90.75 83 TYR A N 1
ATOM 673 C CA . TYR A 1 83 ? -3.755 4.472 -1.725 1.00 90.75 83 TYR A CA 1
ATOM 674 C C . TYR A 1 83 ? -2.594 4.513 -2.724 1.00 90.75 83 TYR A C 1
ATOM 676 O O . TYR A 1 83 ? -2.730 4.083 -3.871 1.00 90.75 83 TYR A O 1
ATOM 684 N N . ILE A 1 84 ? -1.445 5.028 -2.286 1.00 91.19 84 ILE A N 1
ATOM 685 C CA . ILE A 1 84 ? -0.231 5.119 -3.102 1.00 91.19 84 ILE A CA 1
ATOM 686 C C . ILE A 1 84 ? 0.669 3.942 -2.744 1.00 91.19 84 ILE A C 1
ATOM 688 O O . ILE A 1 84 ? 1.070 3.782 -1.595 1.00 91.19 84 ILE A O 1
ATOM 692 N N . VAL A 1 85 ? 1.005 3.126 -3.739 1.00 90.56 85 VAL A N 1
ATOM 693 C CA . VAL A 1 85 ? 1.798 1.913 -3.548 1.00 90.56 85 VAL A CA 1
ATOM 694 C C . VAL A 1 85 ? 2.734 1.690 -4.729 1.00 90.56 85 VAL A C 1
ATOM 696 O O . VAL A 1 85 ? 2.418 2.014 -5.873 1.00 90.56 85 VAL A O 1
ATOM 699 N N . HIS A 1 86 ? 3.910 1.136 -4.449 1.00 89.12 86 HIS A N 1
ATOM 700 C CA . HIS A 1 86 ? 4.854 0.715 -5.477 1.00 89.12 86 HIS A CA 1
ATOM 701 C C . HIS A 1 86 ? 4.356 -0.554 -6.189 1.00 89.12 86 HIS A C 1
ATOM 703 O O . HIS A 1 86 ? 3.802 -1.442 -5.542 1.00 89.12 86 HIS A O 1
ATOM 709 N N . TYR A 1 87 ? 4.603 -0.690 -7.498 1.00 87.75 87 TYR A N 1
ATOM 710 C CA . TYR A 1 87 ? 4.023 -1.779 -8.303 1.00 87.75 87 TYR A CA 1
ATOM 711 C C . TYR A 1 87 ? 4.334 -3.185 -7.757 1.00 87.75 87 TYR A C 1
ATOM 713 O O . TYR A 1 87 ? 3.446 -4.025 -7.741 1.00 87.75 87 TYR A O 1
ATOM 721 N N . ARG A 1 88 ? 5.547 -3.428 -7.234 1.00 84.88 88 ARG A N 1
ATOM 722 C CA . ARG A 1 88 ? 5.908 -4.728 -6.627 1.00 84.88 88 ARG A CA 1
ATOM 723 C C . ARG A 1 88 ? 5.070 -5.069 -5.395 1.00 84.88 88 ARG A C 1
ATOM 725 O O . ARG A 1 88 ? 4.679 -6.212 -5.213 1.00 84.88 88 ARG A O 1
ATOM 732 N N . ASN A 1 89 ? 4.777 -4.072 -4.562 1.00 88.69 89 ASN A N 1
ATOM 733 C CA . ASN A 1 89 ? 3.935 -4.283 -3.387 1.00 88.69 89 ASN A CA 1
ATOM 734 C C . ASN A 1 89 ? 2.483 -4.502 -3.814 1.00 88.69 89 ASN A C 1
ATOM 736 O O . ASN A 1 89 ? 1.802 -5.329 -3.228 1.00 88.69 89 ASN A O 1
ATOM 740 N N . LEU A 1 90 ? 2.024 -3.804 -4.859 1.00 89.19 90 LEU A N 1
ATOM 741 C CA . LEU A 1 90 ? 0.695 -4.026 -5.422 1.00 89.19 90 LEU A CA 1
ATOM 742 C C . LEU A 1 90 ? 0.549 -5.442 -5.999 1.00 89.19 90 LEU A C 1
ATOM 744 O O . LEU A 1 90 ? -0.472 -6.070 -5.752 1.00 89.19 90 LEU A O 1
ATOM 748 N N . GLN A 1 91 ? 1.566 -5.955 -6.701 1.00 86.50 91 GLN A N 1
ATOM 749 C CA . GLN A 1 91 ? 1.616 -7.349 -7.167 1.00 86.50 91 GLN A CA 1
ATOM 750 C C . GLN A 1 91 ? 1.451 -8.324 -6.001 1.00 86.50 91 GLN A C 1
ATOM 752 O O . GLN A 1 91 ? 0.511 -9.112 -6.002 1.00 86.50 91 GLN A O 1
ATOM 757 N N . LEU A 1 92 ? 2.280 -8.174 -4.963 1.00 86.81 92 LEU A N 1
ATOM 758 C CA . LEU A 1 92 ? 2.188 -8.978 -3.745 1.00 86.81 92 LEU A CA 1
ATOM 759 C C . LEU A 1 92 ? 0.797 -8.895 -3.101 1.00 86.81 92 LEU A C 1
ATOM 761 O O . LEU A 1 92 ? 0.252 -9.899 -2.658 1.00 86.81 92 LEU A O 1
ATOM 765 N N . TYR A 1 93 ? 0.202 -7.703 -3.028 1.00 88.62 93 TYR A N 1
ATOM 766 C CA . TYR A 1 93 ? -1.110 -7.551 -2.406 1.00 88.62 93 TYR A CA 1
ATOM 767 C C . TYR A 1 93 ? -2.195 -8.296 -3.174 1.00 88.62 93 TYR A C 1
ATOM 769 O O . TYR A 1 93 ? -3.063 -8.903 -2.551 1.00 88.62 93 TYR A O 1
ATOM 777 N N . VAL A 1 94 ? -2.142 -8.268 -4.505 1.00 88.06 94 VAL A N 1
ATOM 778 C CA . VAL A 1 94 ? -3.096 -9.005 -5.334 1.00 88.06 94 VAL A CA 1
ATOM 779 C C . VAL A 1 94 ? -2.879 -10.515 -5.228 1.00 88.06 94 VAL A C 1
ATOM 781 O O . VAL A 1 94 ? -3.859 -11.243 -5.096 1.00 88.06 94 VAL A O 1
ATOM 784 N N . GLU A 1 95 ? -1.628 -10.981 -5.196 1.00 86.06 95 GLU A N 1
ATOM 785 C CA . GLU A 1 95 ? -1.291 -12.394 -4.944 1.00 86.06 95 GLU A CA 1
ATOM 786 C C . GLU A 1 95 ? -1.842 -12.882 -3.596 1.00 86.06 95 GLU A C 1
ATOM 788 O O . GLU A 1 95 ? -2.359 -13.990 -3.495 1.00 86.06 95 GLU A O 1
ATOM 793 N N . LEU A 1 96 ? -1.814 -12.023 -2.574 1.00 83.62 96 LEU A N 1
ATOM 794 C CA . LEU A 1 96 ? -2.374 -12.293 -1.246 1.00 83.62 96 LEU A CA 1
ATOM 795 C C . LEU A 1 96 ? -3.900 -12.074 -1.161 1.00 83.62 96 LEU A C 1
ATOM 797 O O . LEU A 1 96 ? -4.471 -12.109 -0.072 1.00 83.62 96 LEU A O 1
ATOM 801 N N . GLY A 1 97 ? -4.577 -11.849 -2.293 1.00 84.75 97 GLY A N 1
ATOM 802 C CA . GLY A 1 97 ? -6.039 -11.816 -2.395 1.00 84.75 97 GLY A CA 1
ATOM 803 C C . GLY A 1 97 ? -6.684 -10.424 -2.386 1.00 84.75 97 GLY A C 1
ATOM 804 O O . GLY A 1 97 ? -7.914 -10.324 -2.376 1.00 84.75 97 GLY A O 1
ATOM 805 N N . MET A 1 98 ? -5.908 -9.334 -2.416 1.00 87.50 98 MET A N 1
ATOM 806 C CA . MET A 1 98 ? -6.462 -7.980 -2.518 1.00 87.50 98 MET A CA 1
ATOM 807 C C . MET A 1 98 ? -7.069 -7.737 -3.905 1.00 87.50 98 MET A C 1
ATOM 809 O O . MET A 1 98 ? -6.409 -7.877 -4.932 1.00 87.50 98 MET A O 1
ATOM 813 N N . LYS A 1 99 ? -8.330 -7.297 -3.944 1.00 89.25 99 LYS A N 1
ATOM 814 C CA . LYS A 1 99 ? -9.038 -6.981 -5.193 1.00 89.25 99 LYS A CA 1
ATOM 815 C C . LYS A 1 99 ? -8.951 -5.488 -5.508 1.00 89.25 99 LYS A C 1
ATOM 817 O O . LYS A 1 99 ? -9.424 -4.656 -4.736 1.00 89.25 99 LYS A O 1
ATOM 822 N N . ILE A 1 100 ? -8.385 -5.144 -6.665 1.00 90.44 100 ILE A N 1
ATOM 823 C CA . ILE A 1 100 ? -8.317 -3.757 -7.144 1.00 90.44 100 ILE A CA 1
ATOM 824 C C . ILE A 1 100 ? -9.688 -3.349 -7.695 1.00 90.44 100 ILE A C 1
ATOM 826 O O . ILE A 1 100 ? -10.163 -3.934 -8.663 1.00 90.44 100 ILE A O 1
ATOM 830 N N . LYS A 1 101 ? -10.308 -2.317 -7.107 1.00 92.12 101 LYS A N 1
ATOM 831 C CA . LYS A 1 101 ? -11.580 -1.752 -7.601 1.00 92.12 101 LYS A CA 1
ATOM 832 C C . LYS A 1 101 ? -11.372 -0.722 -8.715 1.00 92.12 101 LYS A C 1
ATOM 834 O O . LYS A 1 101 ? -12.077 -0.742 -9.717 1.00 92.12 101 LYS A O 1
ATOM 839 N N . LYS A 1 102 ? -10.427 0.210 -8.531 1.00 92.19 102 LYS A N 1
ATOM 840 C CA . LYS A 1 102 ? -10.175 1.318 -9.466 1.00 92.19 102 LYS A CA 1
ATOM 841 C C . LYS A 1 102 ? -8.737 1.821 -9.377 1.00 92.19 102 LYS A C 1
ATOM 843 O O . LYS A 1 102 ? -8.231 2.070 -8.286 1.00 92.19 102 LYS A O 1
ATOM 848 N N . ILE A 1 103 ? -8.107 2.045 -10.530 1.00 92.06 103 ILE A N 1
ATOM 849 C CA . ILE A 1 103 ? -6.794 2.695 -10.628 1.00 92.06 103 ILE A CA 1
ATOM 850 C C . ILE A 1 103 ? -7.008 4.184 -10.903 1.00 92.06 103 ILE A C 1
ATOM 852 O O . ILE A 1 103 ? -7.519 4.567 -11.952 1.00 92.06 103 ILE A O 1
ATOM 856 N N . HIS A 1 104 ? -6.617 5.042 -9.959 1.00 91.88 104 HIS A N 1
ATOM 857 C CA . HIS A 1 104 ? -6.764 6.492 -10.119 1.00 91.88 104 HIS A CA 1
ATOM 858 C C . HIS A 1 104 ? -5.636 7.093 -10.962 1.00 91.88 104 HIS A C 1
ATOM 860 O O . HIS A 1 104 ? -5.888 7.846 -11.904 1.00 91.88 104 HIS A O 1
ATOM 866 N N . ARG A 1 105 ? -4.383 6.778 -10.618 1.00 90.75 105 ARG A N 1
ATOM 867 C CA . ARG A 1 105 ? -3.187 7.333 -11.259 1.00 90.75 105 ARG A CA 1
ATOM 868 C C . ARG A 1 105 ? -2.046 6.320 -11.221 1.00 90.75 105 ARG A C 1
ATOM 870 O O . ARG A 1 105 ? -1.956 5.546 -10.273 1.00 90.75 105 ARG A O 1
ATOM 877 N N . VAL A 1 106 ? -1.170 6.358 -12.223 1.00 91.31 106 VAL A N 1
ATOM 878 C CA . VAL A 1 106 ? 0.014 5.491 -12.312 1.00 91.31 106 VAL A CA 1
ATOM 879 C C . VAL A 1 106 ? 1.205 6.318 -12.775 1.00 91.31 106 VAL A C 1
ATOM 881 O O . VAL A 1 106 ? 1.083 7.066 -13.744 1.00 91.31 106 VAL A O 1
ATOM 884 N N . ILE A 1 107 ? 2.343 6.164 -12.095 1.00 89.00 107 ILE A N 1
ATOM 885 C CA . ILE A 1 107 ? 3.628 6.755 -12.482 1.00 89.00 107 ILE A CA 1
ATOM 886 C C . ILE A 1 107 ? 4.500 5.642 -13.067 1.00 89.00 107 ILE A C 1
ATOM 888 O O . ILE A 1 107 ? 4.790 4.659 -12.384 1.00 89.00 107 ILE A O 1
ATOM 892 N N . LYS A 1 108 ? 4.941 5.803 -14.315 1.00 87.38 108 LYS A N 1
ATOM 893 C CA . LYS A 1 108 ? 5.918 4.924 -14.970 1.00 87.38 108 LYS A CA 1
ATOM 894 C C . LYS A 1 108 ? 7.324 5.483 -14.778 1.00 87.38 108 LYS A C 1
ATOM 896 O O . LYS A 1 108 ? 7.505 6.691 -14.861 1.00 87.38 108 LYS A O 1
ATOM 901 N N . PHE A 1 109 ? 8.306 4.615 -14.547 1.00 85.31 109 PHE A N 1
ATOM 902 C CA . PHE A 1 109 ? 9.720 4.976 -14.396 1.00 85.31 109 PHE A CA 1
ATOM 903 C C . PHE A 1 109 ? 10.632 3.891 -14.975 1.00 85.31 109 PHE A C 1
ATOM 905 O O . PHE A 1 109 ? 10.242 2.725 -15.071 1.00 85.31 109 PHE A O 1
ATOM 912 N N . LYS A 1 110 ? 11.863 4.262 -15.353 1.00 84.12 110 LYS A N 1
ATOM 913 C CA . LYS A 1 110 ? 12.904 3.290 -15.721 1.00 84.12 110 LYS A CA 1
ATOM 914 C C . LYS A 1 110 ? 13.651 2.837 -14.465 1.00 84.12 110 LYS A C 1
ATOM 916 O O . LYS A 1 110 ? 13.961 3.649 -13.593 1.00 84.12 110 LYS A O 1
ATOM 921 N N . GLN A 1 111 ? 13.937 1.540 -14.380 1.00 84.06 111 GLN A N 1
ATOM 922 C CA . GLN A 1 111 ? 14.673 0.925 -13.273 1.00 84.06 111 GLN A CA 1
ATOM 923 C C . GLN A 1 111 ? 15.791 0.028 -13.815 1.00 84.06 111 GLN A C 1
ATOM 925 O O . GLN A 1 111 ? 15.612 -0.643 -14.829 1.00 84.06 111 GLN A O 1
ATOM 930 N N . SER A 1 112 ? 16.936 -0.000 -13.139 1.00 85.62 112 SER A N 1
ATOM 931 C CA . SER A 1 112 ? 18.074 -0.864 -13.477 1.00 85.62 112 SER A CA 1
ATOM 932 C C . SER A 1 112 ? 18.824 -1.262 -12.198 1.00 85.62 112 SER A C 1
ATOM 934 O O . SER A 1 112 ? 18.695 -0.577 -11.178 1.00 85.62 112 SER A O 1
ATOM 936 N N . PRO A 1 113 ? 19.585 -2.371 -12.189 1.00 84.81 113 PRO A N 1
ATOM 937 C CA . PRO A 1 113 ? 20.360 -2.793 -11.026 1.00 84.81 113 PRO A CA 1
ATOM 938 C C . PRO A 1 113 ? 21.711 -2.061 -10.996 1.00 84.81 113 PRO A C 1
ATOM 940 O O . PRO A 1 113 ? 22.767 -2.682 -10.923 1.00 84.81 113 PRO A O 1
ATOM 943 N N . TRP A 1 114 ? 21.700 -0.733 -11.109 1.00 84.06 114 TRP A N 1
ATOM 944 C CA . TRP A 1 114 ? 22.922 0.065 -11.250 1.00 84.06 114 TRP A CA 1
ATOM 945 C C . TRP A 1 114 ? 23.863 -0.067 -10.040 1.00 84.06 114 TRP A C 1
ATOM 947 O O . TRP A 1 114 ? 25.079 -0.044 -10.210 1.00 84.06 114 TRP A O 1
ATOM 957 N N . LEU A 1 115 ? 23.316 -0.301 -8.841 1.00 85.94 115 LEU A N 1
ATOM 958 C CA . LEU A 1 115 ? 24.086 -0.495 -7.607 1.00 85.94 115 LEU A CA 1
ATOM 959 C C . LEU A 1 115 ? 24.668 -1.915 -7.463 1.00 85.94 115 LEU A C 1
ATOM 961 O O . LEU A 1 115 ? 25.519 -2.150 -6.609 1.00 85.94 115 LEU A O 1
ATOM 965 N N . LYS A 1 116 ? 24.253 -2.869 -8.310 1.00 87.88 116 LYS A N 1
ATOM 966 C CA . LYS A 1 116 ? 24.676 -4.274 -8.215 1.00 87.88 116 LYS A CA 1
ATOM 967 C C . LYS A 1 116 ? 26.196 -4.424 -8.257 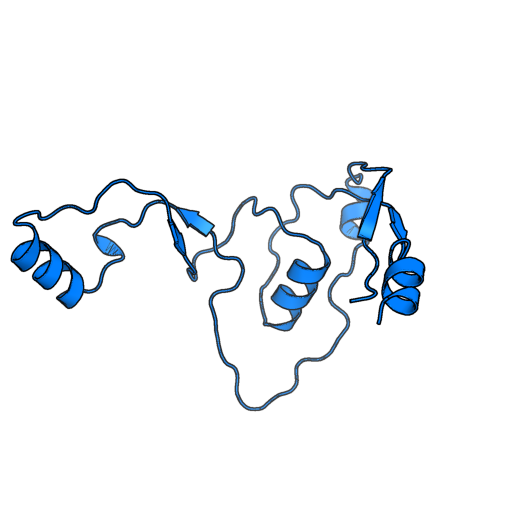1.00 87.88 116 LYS A C 1
ATOM 969 O O . LYS A 1 116 ? 26.752 -5.069 -7.384 1.00 87.88 116 LYS A O 1
ATOM 974 N N . LYS A 1 117 ? 26.863 -3.762 -9.210 1.00 86.75 117 LYS A N 1
ATOM 975 C CA . LYS A 1 117 ? 28.328 -3.841 -9.369 1.00 86.75 117 LYS A CA 1
ATOM 976 C C . LYS A 1 117 ? 29.083 -3.417 -8.108 1.00 86.75 117 LYS A C 1
ATOM 978 O O . LYS A 1 117 ? 30.101 -4.005 -7.782 1.00 86.75 117 LYS A O 1
ATOM 983 N N . HIS A 1 118 ? 28.583 -2.397 -7.412 1.00 87.25 118 HIS A N 1
ATOM 984 C CA . HIS A 1 118 ? 29.187 -1.921 -6.172 1.00 87.25 118 HIS A CA 1
ATOM 985 C C . HIS A 1 118 ? 28.974 -2.912 -5.022 1.00 87.25 118 HIS A C 1
ATOM 987 O O . HIS A 1 118 ? 29.878 -3.127 -4.225 1.00 87.25 118 HIS A O 1
ATOM 993 N N . ILE A 1 119 ? 27.791 -3.519 -4.925 1.00 90.50 119 ILE A N 1
ATOM 994 C CA . ILE A 1 119 ? 27.489 -4.502 -3.876 1.00 90.50 119 ILE A CA 1
ATOM 995 C C . ILE A 1 119 ? 28.313 -5.772 -4.082 1.00 90.50 119 ILE A C 1
ATOM 997 O O . ILE A 1 119 ? 28.961 -6.207 -3.142 1.00 90.50 119 ILE A O 1
ATOM 1001 N N . ASP A 1 120 ? 28.356 -6.291 -5.312 1.00 91.19 120 ASP A N 1
ATOM 1002 C CA . ASP A 1 120 ? 29.131 -7.486 -5.672 1.00 91.19 120 ASP A CA 1
ATOM 1003 C C . ASP A 1 120 ? 30.652 -7.280 -5.474 1.00 91.19 120 ASP A C 1
ATOM 1005 O O . ASP A 1 120 ? 31.391 -8.243 -5.332 1.00 91.19 120 ASP A O 1
ATOM 1009 N N . PHE A 1 121 ? 31.139 -6.033 -5.485 1.00 91.00 121 PHE A N 1
ATOM 1010 C CA . PHE A 1 121 ? 32.542 -5.713 -5.194 1.00 91.00 121 PHE A CA 1
ATOM 1011 C C . PHE A 1 121 ? 32.859 -5.700 -3.688 1.00 91.00 121 PHE A C 1
ATOM 1013 O O . PHE A 1 121 ? 33.995 -5.951 -3.301 1.00 91.00 121 PHE A O 1
ATOM 1020 N N . ASN A 1 122 ? 31.879 -5.374 -2.840 1.00 88.19 122 ASN A N 1
ATOM 1021 C CA . ASN A 1 122 ? 32.074 -5.180 -1.397 1.00 88.19 122 ASN A CA 1
ATOM 1022 C C . ASN A 1 122 ? 31.545 -6.345 -0.538 1.00 88.19 122 ASN A C 1
ATOM 1024 O O . ASN A 1 122 ? 31.579 -6.254 0.688 1.00 88.19 122 ASN A O 1
ATOM 1028 N N . THR A 1 123 ? 30.984 -7.393 -1.140 1.00 78.75 123 THR A N 1
ATOM 1029 C CA . THR A 1 123 ? 30.474 -8.600 -0.464 1.00 78.75 123 THR A CA 1
ATOM 1030 C C . THR A 1 123 ? 31.046 -9.822 -1.150 1.00 78.75 123 THR A C 1
ATOM 1032 O O . THR A 1 123 ? 31.514 -10.723 -0.424 1.00 78.75 123 THR A O 1
#